Protein AF-W8ST70-F1 (afdb_monomer)

Organism: NCBI:txid1294273

Radius of gyration: 17.04 Å; Cα contacts (8 Å, |Δi|>4): 270; chains: 1; bounding box: 42×51×43 Å

Foldseek 3Di:
DFPVDDDDPVPDDQQTFFQFPVGTFGFHDKDWAFDDWPQKWKWAAQCNLNRDLNGIDIGHQQKWFKDQPVCCCVPPVDNIDTHGLVVVQPCPRIHIDPTDDRTDMATDRPAWTFGADSNTTIIGNDDHPDPPPPPPDDDDDD

Secondary structure (DSSP, 8-state):
-BTTB---GGG--TT-EEEETTEEEE--EEEEEEPPTT---EEE-TTTTTS--SS-EEE-TT-BB-B-SHHHHHHHSSS-B--BGGGG--SSSEEE-SS--SEEEEEE-SS--EEEETTEEEE-SSPPPP------------

Solvent-accessible surface area (backbone atoms only — not comparable to full-atom values): 8288 Å² total; per-residue (Å²): 60,37,88,92,39,88,61,62,76,90,76,66,52,62,65,42,45,33,40,31,83,89,42,77,41,52,30,64,40,70,46,79,42,76,48,59,88,80,48,77,26,31,29,35,35,50,37,60,70,79,73,20,26,81,47,69,47,78,41,57,51,75,43,29,39,59,38,60,55,70,63,17,38,75,74,67,74,27,75,54,42,64,50,38,49,63,81,61,54,73,72,77,39,25,28,77,40,96,63,52,63,70,53,48,79,38,47,27,54,91,49,67,45,41,32,42,52,62,78,37,42,29,52,40,63,31,74,72,77,79,75,75,77,76,76,75,77,89,77,86,81,135

pLDDT: mean 87.78, std 16.69, range [34.66, 98.38]

Sequence (142 aa):
MTADGLLPAAFLSAGDRIVTRRGLRPLRALIRRPLRPGTRCVQVARDAFGGKPDRDVVLMPDQRILIRDWRAQAMWQRKAAAPRITQVIDGQYVRWSDHTPEAVLQLFFGQPEILYADGLELASADALPAMAATKAAQAAPR

Mean predicted aligned error: 6.88 Å

Structure (mmCIF, N/CA/C/O backbone):
data_AF-W8ST70-F1
#
_entry.id   AF-W8ST70-F1
#
loop_
_atom_site.group_PDB
_atom_site.id
_atom_site.type_symbol
_atom_site.label_atom_id
_atom_site.label_alt_id
_atom_site.label_comp_id
_atom_site.label_asym_id
_atom_site.label_entity_id
_atom_site.label_seq_id
_atom_site.pdbx_PDB_ins_code
_atom_site.Cartn_x
_atom_site.Cartn_y
_atom_site.Cartn_z
_atom_site.occupancy
_atom_site.B_iso_or_equiv
_atom_site.auth_seq_id
_atom_site.auth_comp_id
_atom_site.auth_asym_id
_atom_site.auth_atom_id
_atom_site.pdbx_PDB_model_num
ATOM 1 N N . MET A 1 1 ? 1.784 -9.307 -4.795 1.00 59.53 1 MET A N 1
ATOM 2 C CA . MET A 1 1 ? 1.749 -10.584 -5.545 1.00 59.53 1 MET A CA 1
ATOM 3 C C . MET A 1 1 ? 2.687 -10.479 -6.738 1.00 59.53 1 MET A C 1
ATOM 5 O O . MET A 1 1 ? 2.659 -9.455 -7.418 1.00 59.53 1 MET A O 1
ATOM 9 N N . THR A 1 2 ? 3.532 -11.481 -6.961 1.00 68.25 2 THR A N 1
ATOM 10 C CA . THR A 1 2 ? 4.427 -11.588 -8.125 1.00 68.25 2 THR A CA 1
ATOM 11 C C . THR A 1 2 ? 3.914 -12.664 -9.082 1.00 68.25 2 THR A C 1
ATOM 13 O O . THR A 1 2 ? 2.911 -13.319 -8.794 1.00 68.25 2 THR A O 1
ATOM 16 N N . ALA A 1 3 ? 4.579 -12.836 -10.228 1.00 51.72 3 ALA A N 1
ATOM 17 C CA . ALA A 1 3 ? 4.279 -13.929 -11.157 1.00 51.72 3 ALA A CA 1
ATOM 18 C C . ALA A 1 3 ? 4.399 -15.326 -10.507 1.00 51.72 3 ALA A C 1
ATOM 20 O O . ALA A 1 3 ? 3.666 -16.230 -10.893 1.00 51.72 3 ALA A O 1
ATOM 21 N N . ASP A 1 4 ? 5.249 -15.462 -9.484 1.00 57.06 4 ASP A N 1
ATOM 22 C CA . ASP A 1 4 ? 5.538 -16.725 -8.788 1.00 57.06 4 ASP A CA 1
ATOM 23 C C . ASP A 1 4 ? 4.733 -16.901 -7.482 1.00 57.06 4 ASP A C 1
ATOM 25 O O . ASP A 1 4 ? 4.963 -17.840 -6.722 1.00 57.06 4 ASP A O 1
ATOM 29 N N . GLY A 1 5 ? 3.780 -16.001 -7.199 1.00 59.09 5 GLY A N 1
ATOM 30 C CA . GLY A 1 5 ? 2.876 -16.087 -6.048 1.00 59.09 5 GLY A CA 1
ATOM 31 C C . GLY A 1 5 ? 3.030 -14.966 -5.013 1.00 59.09 5 GLY A C 1
ATOM 32 O O . GLY A 1 5 ? 3.315 -13.804 -5.327 1.00 59.09 5 GLY A O 1
ATOM 33 N N . LEU A 1 6 ? 2.737 -15.275 -3.746 1.00 65.31 6 LEU A N 1
ATOM 34 C CA . LEU A 1 6 ? 2.827 -14.316 -2.642 1.00 65.31 6 LEU A CA 1
ATOM 35 C C . LEU A 1 6 ? 4.274 -14.205 -2.146 1.00 65.31 6 LEU A C 1
ATOM 37 O O . LEU A 1 6 ? 4.690 -14.934 -1.253 1.00 65.31 6 LEU A O 1
ATOM 41 N N . LEU A 1 7 ? 5.027 -13.255 -2.699 1.00 70.38 7 LEU A N 1
ATOM 42 C CA . LEU A 1 7 ? 6.340 -12.876 -2.177 1.00 70.38 7 LEU A CA 1
ATOM 43 C C . LEU A 1 7 ? 6.192 -11.715 -1.173 1.00 70.38 7 LEU A C 1
ATOM 45 O O . LEU A 1 7 ? 5.565 -10.703 -1.521 1.00 70.38 7 LEU A O 1
ATOM 49 N N . PRO A 1 8 ? 6.735 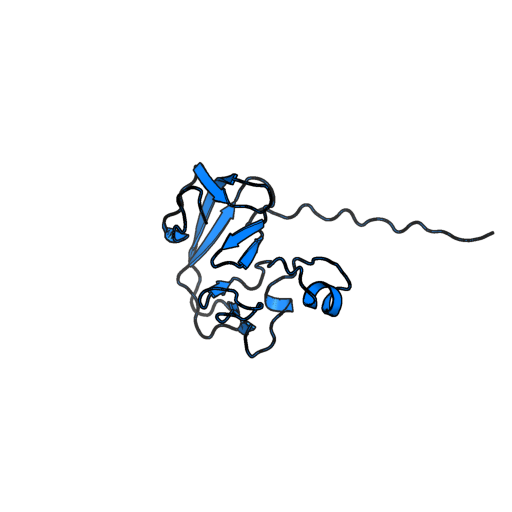-11.812 0.059 1.00 75.88 8 PRO A N 1
ATOM 50 C CA . PRO A 1 8 ? 6.747 -10.678 0.973 1.00 75.88 8 PRO A CA 1
ATOM 51 C C . PRO A 1 8 ? 7.512 -9.511 0.353 1.00 75.88 8 PRO A C 1
ATOM 53 O O . PRO A 1 8 ? 8.578 -9.696 -0.231 1.00 75.88 8 PRO A O 1
ATOM 56 N N . ALA A 1 9 ? 6.992 -8.294 0.520 1.00 71.19 9 ALA A N 1
ATOM 57 C CA . ALA A 1 9 ? 7.551 -7.110 -0.132 1.00 71.19 9 ALA A CA 1
ATOM 58 C C . ALA A 1 9 ? 9.036 -6.864 0.208 1.00 71.19 9 ALA A C 1
ATOM 60 O O . ALA A 1 9 ? 9.758 -6.287 -0.597 1.00 71.19 9 ALA A O 1
ATOM 61 N N . ALA A 1 10 ? 9.501 -7.339 1.368 1.00 73.62 10 ALA A N 1
ATOM 62 C CA . ALA A 1 10 ? 10.894 -7.235 1.802 1.00 73.62 10 ALA A CA 1
ATOM 63 C C . ALA A 1 10 ? 11.890 -8.052 0.954 1.00 73.62 10 ALA A C 1
ATOM 65 O O . ALA A 1 10 ? 13.083 -7.775 1.024 1.00 73.62 10 ALA A O 1
ATOM 66 N N . PHE A 1 11 ? 11.420 -9.024 0.167 1.00 81.50 11 PHE A N 1
ATOM 67 C CA . PHE A 1 11 ? 12.256 -9.840 -0.723 1.00 81.50 11 PHE A CA 1
ATOM 68 C C . PHE A 1 11 ? 12.202 -9.389 -2.187 1.00 81.50 11 PHE A C 1
ATOM 70 O O . PHE A 1 11 ? 12.814 -10.024 -3.040 1.00 81.50 11 PHE A O 1
ATOM 77 N N . LEU A 1 12 ? 11.470 -8.313 -2.488 1.00 85.62 12 LEU A N 1
ATOM 78 C CA . LEU A 1 12 ? 11.377 -7.791 -3.846 1.00 85.62 12 LEU A CA 1
ATOM 79 C C . LEU A 1 12 ? 12.668 -7.088 -4.263 1.00 85.62 12 LEU A C 1
ATOM 81 O O . LEU A 1 12 ? 13.267 -6.337 -3.493 1.00 85.62 12 LEU A O 1
ATOM 85 N N . SER A 1 13 ? 13.038 -7.282 -5.521 1.00 86.94 13 SER A N 1
ATOM 86 C CA . SER A 1 13 ? 14.176 -6.651 -6.179 1.00 86.94 13 SER A CA 1
ATOM 87 C C . SER A 1 13 ? 13.744 -5.916 -7.448 1.00 86.94 13 SER A C 1
ATOM 89 O O . SER A 1 13 ? 12.719 -6.210 -8.066 1.00 86.94 13 SER A O 1
ATOM 91 N N . ALA A 1 14 ? 14.536 -4.923 -7.858 1.00 90.31 14 ALA A N 1
ATOM 92 C CA . ALA A 1 14 ? 14.344 -4.297 -9.162 1.00 90.31 14 ALA A CA 1
ATOM 93 C C . ALA A 1 14 ? 14.478 -5.360 -10.268 1.00 90.31 14 ALA A C 1
ATOM 95 O O . ALA A 1 14 ? 15.385 -6.186 -10.238 1.00 90.31 14 ALA A O 1
ATOM 96 N N . GLY A 1 15 ? 13.567 -5.330 -11.238 1.00 90.06 15 GLY A N 1
ATOM 97 C CA . GLY A 1 15 ? 13.427 -6.348 -12.279 1.00 90.06 15 GLY A CA 1
ATOM 98 C C . GLY A 1 15 ? 12.286 -7.337 -12.028 1.00 90.06 15 GLY A C 1
ATOM 99 O O . GLY A 1 15 ? 11.734 -7.857 -13.003 1.00 90.06 15 GLY A O 1
ATOM 100 N N . ASP A 1 16 ? 11.862 -7.525 -10.773 1.00 91.81 16 ASP A N 1
ATOM 101 C CA . ASP A 1 16 ? 10.766 -8.435 -10.437 1.00 91.81 16 ASP A CA 1
ATOM 102 C C . ASP A 1 16 ? 9.466 -8.026 -11.126 1.00 91.81 16 ASP A C 1
ATOM 104 O O . ASP A 1 16 ? 9.123 -6.844 -11.236 1.00 91.81 16 ASP A O 1
ATOM 108 N N . ARG A 1 17 ? 8.702 -9.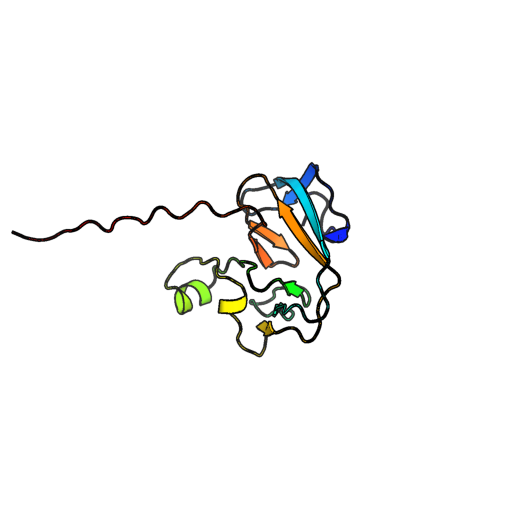019 -11.582 1.00 92.44 17 ARG A N 1
ATOM 109 C CA . ARG A 1 17 ? 7.400 -8.787 -12.210 1.00 92.44 17 ARG A CA 1
ATOM 110 C C . ARG A 1 17 ? 6.300 -8.824 -11.160 1.00 92.44 17 ARG A C 1
ATOM 112 O O . ARG A 1 17 ? 5.949 -9.883 -10.640 1.00 92.44 17 ARG A O 1
ATOM 119 N N . ILE A 1 18 ? 5.730 -7.657 -10.890 1.00 92.88 18 ILE A N 1
ATOM 120 C CA . ILE A 1 18 ? 4.645 -7.484 -9.924 1.00 92.88 18 ILE A CA 1
ATOM 121 C C . ILE A 1 18 ? 3.316 -7.506 -10.664 1.00 92.88 18 ILE A C 1
ATOM 123 O O . ILE A 1 18 ? 3.176 -6.911 -11.735 1.00 92.88 18 ILE A O 1
ATOM 127 N N . VAL A 1 19 ? 2.325 -8.175 -10.081 1.00 93.00 19 VAL A N 1
ATOM 128 C CA . VAL A 1 19 ? 0.956 -8.127 -10.590 1.00 93.00 19 VAL A CA 1
ATOM 129 C C . VAL A 1 19 ? 0.369 -6.752 -10.279 1.00 93.00 19 VAL A C 1
ATOM 131 O O . VAL A 1 19 ? 0.201 -6.382 -9.113 1.00 93.00 19 VAL A O 1
ATOM 134 N N . THR A 1 20 ? 0.038 -6.007 -11.332 1.00 95.31 20 THR A N 1
ATOM 135 C CA . THR A 1 20 ? -0.714 -4.753 -11.259 1.00 95.31 20 THR A CA 1
ATOM 136 C C . THR A 1 20 ? -2.052 -4.909 -11.970 1.00 95.31 20 THR A C 1
ATOM 138 O O . THR A 1 20 ? -2.294 -5.862 -12.717 1.00 95.31 20 THR A O 1
ATOM 141 N N . ARG A 1 21 ? -2.943 -3.938 -11.782 1.00 94.50 21 ARG A N 1
ATOM 142 C CA . ARG A 1 21 ? -4.234 -3.870 -12.475 1.00 94.50 21 ARG A CA 1
ATOM 143 C C . ARG A 1 21 ? -4.095 -3.818 -14.004 1.00 94.50 21 ARG A C 1
ATOM 145 O O . ARG A 1 21 ? -5.042 -4.133 -14.717 1.00 94.50 21 ARG A O 1
ATOM 152 N N . ARG A 1 22 ? -2.926 -3.421 -14.520 1.00 94.19 22 ARG A N 1
ATOM 153 C CA . ARG A 1 22 ? -2.605 -3.365 -15.957 1.00 94.19 22 ARG A CA 1
ATOM 154 C C . ARG A 1 22 ? -1.770 -4.566 -16.421 1.00 94.19 22 ARG A C 1
ATOM 156 O O . ARG A 1 22 ? -1.117 -4.464 -17.464 1.00 94.19 22 ARG A O 1
ATOM 163 N N . GLY A 1 23 ? -1.766 -5.659 -15.657 1.00 94.19 23 GLY A N 1
ATOM 164 C CA . GLY A 1 23 ? -0.991 -6.873 -15.919 1.00 94.19 23 GLY A CA 1
ATOM 165 C C . GLY A 1 23 ? 0.340 -6.913 -15.163 1.00 94.19 23 GLY A C 1
ATOM 166 O O . GLY A 1 23 ? 0.573 -6.145 -14.234 1.00 94.19 23 GLY A O 1
ATOM 167 N N . LEU A 1 24 ? 1.229 -7.828 -15.556 1.00 94.88 24 LEU A N 1
ATOM 168 C CA . LEU A 1 24 ? 2.568 -7.924 -14.968 1.00 94.88 24 LEU A CA 1
ATOM 169 C C . LEU A 1 24 ? 3.424 -6.723 -15.385 1.00 94.88 24 LEU A C 1
ATOM 171 O O . LEU A 1 24 ? 3.625 -6.479 -16.578 1.00 94.88 24 LEU A O 1
ATOM 175 N N . ARG A 1 25 ? 3.957 -5.989 -14.405 1.00 95.94 25 ARG A N 1
ATOM 176 C CA . ARG A 1 25 ? 4.841 -4.839 -14.635 1.00 95.94 25 ARG A CA 1
ATOM 177 C C . ARG A 1 25 ? 6.195 -5.056 -13.962 1.00 95.94 25 ARG A C 1
ATOM 179 O O . ARG A 1 25 ? 6.224 -5.525 -12.824 1.00 95.94 25 ARG A O 1
ATOM 186 N N . PRO A 1 26 ? 7.311 -4.729 -14.640 1.00 95.25 26 PRO A N 1
ATOM 187 C CA . PRO A 1 26 ? 8.628 -4.807 -14.027 1.00 95.25 26 PRO A CA 1
ATOM 188 C C . PRO A 1 26 ? 8.771 -3.707 -12.974 1.00 95.25 26 PRO A C 1
ATOM 190 O O . PRO A 1 26 ? 8.560 -2.528 -13.271 1.00 95.25 26 PRO A O 1
ATOM 193 N N . LEU A 1 27 ? 9.159 -4.090 -11.764 1.00 95.38 27 LEU A N 1
ATOM 194 C CA . LEU A 1 27 ? 9.547 -3.162 -10.715 1.00 95.38 27 LEU A CA 1
ATOM 195 C C . LEU A 1 27 ? 10.839 -2.463 -11.144 1.00 95.38 27 LEU A C 1
ATOM 197 O O . LEU A 1 27 ? 11.864 -3.107 -11.348 1.00 95.38 27 LEU A O 1
ATOM 201 N N . ARG A 1 28 ? 10.795 -1.146 -11.334 1.00 96.31 28 ARG A N 1
ATOM 202 C CA . ARG A 1 28 ? 11.953 -0.367 -11.797 1.00 96.31 28 ARG A CA 1
ATOM 203 C C . ARG A 1 28 ? 12.871 0.017 -10.655 1.00 96.31 28 ARG A C 1
ATOM 205 O O . ARG A 1 28 ? 14.084 -0.014 -10.823 1.00 96.31 28 ARG A O 1
ATOM 212 N N . ALA A 1 29 ? 12.292 0.351 -9.510 1.00 95.12 29 ALA A N 1
ATOM 213 C CA . ALA A 1 29 ? 13.040 0.613 -8.296 1.00 95.12 29 ALA A CA 1
ATOM 214 C C . ALA A 1 29 ? 12.219 0.227 -7.066 1.00 95.12 29 ALA A C 1
ATOM 216 O O . ALA A 1 29 ? 10.995 0.373 -7.042 1.00 95.12 29 ALA A O 1
ATOM 217 N N . LEU A 1 30 ? 12.927 -0.218 -6.03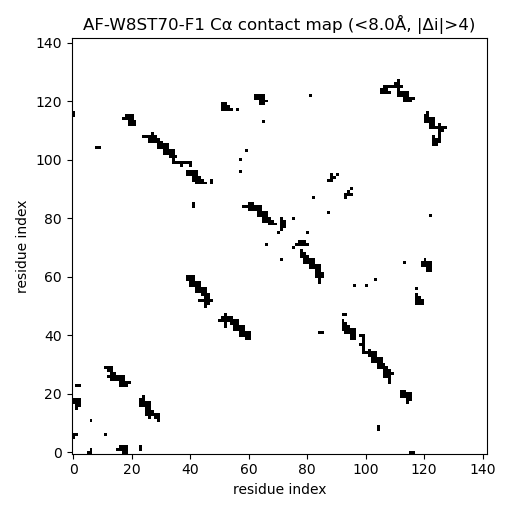4 1.00 94.06 30 LEU A N 1
ATOM 218 C CA . LEU A 1 30 ? 12.405 -0.401 -4.692 1.00 94.06 30 LEU A CA 1
ATOM 219 C C . LEU A 1 30 ? 13.268 0.423 -3.747 1.00 94.06 30 LEU A C 1
ATOM 221 O O . LEU A 1 30 ? 14.475 0.214 -3.661 1.00 94.06 30 LEU A O 1
ATOM 225 N N . ILE A 1 31 ? 12.648 1.369 -3.050 1.00 94.44 31 ILE A N 1
ATOM 226 C CA . ILE A 1 31 ? 13.327 2.197 -2.057 1.00 94.44 31 ILE A CA 1
ATOM 227 C C . ILE A 1 31 ? 12.801 1.801 -0.684 1.00 94.44 31 ILE A C 1
ATOM 229 O O . ILE A 1 31 ? 11.622 1.996 -0.384 1.00 94.44 31 ILE A O 1
ATOM 233 N N . ARG A 1 32 ? 13.682 1.265 0.164 1.00 94.31 32 ARG A N 1
ATOM 234 C CA . ARG A 1 32 ? 13.409 1.082 1.592 1.00 94.31 32 ARG A CA 1
ATOM 235 C C . ARG A 1 32 ? 13.811 2.355 2.325 1.00 94.31 32 ARG A C 1
ATOM 237 O O . ARG A 1 32 ? 14.993 2.675 2.408 1.00 94.31 32 ARG A O 1
ATOM 244 N N . ARG A 1 33 ? 12.832 3.086 2.853 1.00 94.81 33 ARG A N 1
ATOM 245 C CA . ARG A 1 33 ? 13.058 4.309 3.628 1.00 94.81 33 ARG A CA 1
ATOM 246 C C . ARG A 1 33 ? 12.834 4.019 5.116 1.00 94.81 33 ARG A C 1
ATOM 248 O O . ARG A 1 33 ? 11.696 3.723 5.481 1.00 94.81 33 ARG A O 1
ATOM 255 N N . PRO A 1 34 ? 13.864 4.138 5.973 1.00 96.38 34 PRO A N 1
ATOM 256 C CA . PRO A 1 34 ? 13.694 4.043 7.420 1.00 96.38 34 PRO A CA 1
ATOM 257 C C . PRO A 1 34 ? 12.705 5.090 7.934 1.00 96.38 34 PRO A C 1
ATOM 259 O O . PRO A 1 34 ? 12.728 6.244 7.492 1.00 96.38 34 PRO A O 1
ATOM 262 N N . LEU A 1 35 ? 11.846 4.697 8.869 1.00 96.25 35 LEU A N 1
ATOM 263 C CA . LEU A 1 35 ? 10.923 5.605 9.541 1.00 96.25 35 LEU A CA 1
ATOM 264 C C . LEU A 1 35 ? 11.469 5.968 10.921 1.00 96.25 35 LEU A C 1
ATOM 266 O O . LEU A 1 35 ? 12.051 5.147 11.625 1.00 96.25 35 LEU A O 1
ATOM 270 N N . ARG A 1 36 ? 11.278 7.227 11.320 1.00 96.31 36 ARG A N 1
ATOM 271 C CA . ARG A 1 36 ? 11.640 7.678 12.669 1.00 96.31 36 ARG A CA 1
ATOM 272 C C . ARG A 1 36 ? 10.587 7.183 13.666 1.00 96.31 36 ARG A C 1
ATOM 274 O O . ARG A 1 36 ? 9.402 7.254 13.322 1.00 96.31 36 ARG A O 1
ATOM 281 N N . PRO A 1 37 ? 10.962 6.770 14.890 1.00 94.69 37 PRO A N 1
ATOM 282 C CA . PRO A 1 37 ? 9.991 6.479 15.943 1.00 94.69 37 PRO A CA 1
ATOM 283 C C . PRO A 1 37 ? 8.976 7.619 16.108 1.00 94.69 37 PRO A C 1
ATOM 285 O O . PRO A 1 37 ? 9.348 8.792 16.073 1.00 94.69 37 PRO A O 1
ATOM 288 N N . GLY A 1 38 ? 7.691 7.277 16.233 1.00 94.25 38 GLY A N 1
ATOM 289 C CA . GLY A 1 38 ? 6.596 8.250 16.322 1.00 94.25 38 GLY A CA 1
ATOM 290 C C . GLY A 1 38 ? 6.081 8.772 14.976 1.00 94.25 38 GLY A C 1
ATOM 291 O O . GLY A 1 38 ? 5.132 9.558 14.954 1.00 94.25 38 GLY A O 1
ATOM 292 N N . THR A 1 39 ? 6.643 8.334 13.840 1.00 97.00 39 THR A N 1
ATOM 293 C CA . THR A 1 39 ? 6.052 8.629 12.524 1.00 97.00 39 THR A CA 1
ATOM 294 C C . THR A 1 39 ? 4.643 8.040 12.466 1.00 97.00 39 THR A C 1
ATOM 296 O O . THR A 1 39 ? 4.463 6.822 12.567 1.00 97.00 39 THR A O 1
ATOM 299 N N . ARG A 1 40 ? 3.633 8.906 12.299 1.00 96.75 40 ARG A N 1
ATOM 300 C CA . ARG A 1 40 ? 2.231 8.475 12.251 1.00 96.75 40 ARG A CA 1
ATOM 301 C C . ARG A 1 40 ? 1.984 7.624 11.011 1.00 96.75 40 ARG A C 1
ATOM 303 O O . ARG A 1 40 ? 2.232 8.069 9.894 1.00 96.75 40 ARG A O 1
ATOM 310 N N . CYS A 1 41 ? 1.442 6.434 11.231 1.00 98.00 41 CYS A N 1
ATOM 311 C CA . CYS A 1 41 ? 1.025 5.496 10.194 1.00 98.00 41 CYS A CA 1
ATOM 312 C C . CYS A 1 41 ? -0.445 5.119 10.405 1.00 98.00 41 CYS A C 1
ATOM 314 O O . CYS A 1 41 ? -1.017 5.396 11.461 1.00 98.00 41 CYS A O 1
ATOM 316 N N . VAL A 1 42 ? -1.065 4.492 9.411 1.00 98.38 42 VAL A N 1
ATOM 317 C CA . VAL A 1 42 ? -2.458 4.037 9.484 1.00 98.38 42 VAL A CA 1
ATOM 318 C C . VAL A 1 42 ? -2.478 2.516 9.506 1.00 98.38 42 VAL A C 1
ATOM 320 O O . VAL A 1 42 ? -1.932 1.886 8.604 1.00 98.38 42 VAL A O 1
ATOM 323 N N . GLN A 1 43 ? -3.095 1.939 10.535 1.00 98.00 43 GLN A N 1
ATOM 324 C CA . GLN A 1 43 ? 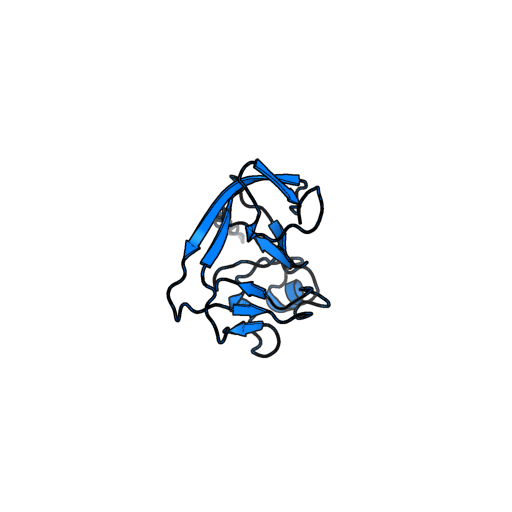-3.391 0.515 10.610 1.00 98.00 43 GLN A CA 1
ATOM 325 C C . GLN A 1 43 ? -4.723 0.250 9.910 1.00 98.00 43 GLN A C 1
ATOM 327 O O . GLN A 1 43 ? -5.733 0.904 10.183 1.00 98.00 43 GLN A O 1
ATOM 332 N N . VAL A 1 44 ? -4.708 -0.732 9.021 1.00 97.94 44 VAL A N 1
ATOM 333 C CA . VAL A 1 44 ? -5.886 -1.313 8.388 1.00 97.94 44 VAL A CA 1
ATOM 334 C C . VAL A 1 44 ? -6.004 -2.730 8.924 1.00 97.94 44 VAL A C 1
ATOM 336 O O . VAL A 1 44 ? -5.133 -3.560 8.664 1.00 97.94 44 VAL A O 1
ATOM 339 N N . ALA A 1 45 ? -7.053 -2.988 9.696 1.00 97.12 45 ALA A N 1
ATOM 340 C CA . ALA A 1 45 ? -7.338 -4.307 10.238 1.00 97.12 45 ALA A CA 1
ATOM 341 C C . ALA A 1 45 ? -7.669 -5.297 9.115 1.00 97.12 45 ALA A C 1
ATOM 343 O O . ALA A 1 45 ? -8.186 -4.904 8.065 1.00 97.12 45 ALA A O 1
ATOM 344 N N . ARG A 1 46 ? -7.422 -6.587 9.352 1.00 96.38 46 ARG A N 1
ATOM 345 C CA . ARG A 1 46 ? -7.970 -7.672 8.530 1.00 96.38 46 ARG A CA 1
ATOM 346 C C . ARG A 1 46 ? -9.463 -7.437 8.253 1.00 96.38 46 ARG A C 1
ATOM 348 O O . ARG A 1 46 ? -10.201 -6.974 9.118 1.00 96.38 46 ARG A O 1
ATOM 355 N N . ASP A 1 47 ? -9.892 -7.764 7.037 1.00 95.12 47 ASP A N 1
ATOM 356 C CA . ASP A 1 47 ? -11.289 -7.693 6.576 1.00 95.12 47 ASP A CA 1
ATOM 357 C C . ASP A 1 47 ? -11.944 -6.296 6.519 1.00 95.12 47 ASP A C 1
ATOM 359 O O . ASP A 1 47 ? -13.101 -6.190 6.098 1.00 95.12 47 ASP A O 1
ATOM 363 N N . ALA A 1 48 ? -11.209 -5.215 6.819 1.00 95.25 48 ALA A N 1
ATOM 364 C CA . ALA A 1 48 ? -11.698 -3.827 6.808 1.00 95.25 48 ALA A CA 1
ATOM 365 C C . ALA A 1 48 ? -12.420 -3.397 5.510 1.00 95.25 48 ALA A C 1
ATOM 367 O O . ALA A 1 48 ? -13.340 -2.577 5.527 1.00 95.25 48 ALA A O 1
ATOM 368 N N . PHE A 1 49 ? -12.029 -3.965 4.373 1.00 93.56 49 PHE A N 1
ATOM 369 C CA . PHE A 1 49 ? -12.543 -3.675 3.035 1.00 93.56 49 PHE A CA 1
ATOM 370 C C . PHE A 1 49 ? -13.357 -4.838 2.447 1.00 93.56 49 PHE A C 1
ATOM 372 O O . PHE A 1 49 ? -13.324 -5.075 1.243 1.00 93.56 49 PHE A O 1
ATOM 379 N N . GLY A 1 50 ? -14.118 -5.550 3.287 1.00 89.44 50 GLY A N 1
ATOM 380 C CA . GLY A 1 50 ? -15.038 -6.602 2.841 1.00 89.44 50 GLY A CA 1
ATOM 381 C C . GLY A 1 50 ? -14.317 -7.907 2.510 1.00 89.44 50 GLY A C 1
ATOM 382 O O . GLY A 1 50 ? -14.371 -8.377 1.377 1.00 89.44 50 GLY A O 1
ATOM 383 N N . GLY A 1 51 ? -13.625 -8.468 3.505 1.00 91.19 51 GLY A N 1
ATOM 384 C CA . GLY A 1 51 ? -12.826 -9.691 3.352 1.00 91.19 51 GLY A CA 1
ATOM 385 C C . GLY A 1 51 ? -11.370 -9.442 2.947 1.00 91.19 51 GLY A C 1
ATOM 386 O O . GLY A 1 51 ? -10.684 -10.374 2.539 1.00 91.19 51 GLY A O 1
ATOM 387 N N . LYS A 1 52 ? -10.924 -8.177 2.981 1.00 93.31 52 LYS A N 1
ATOM 388 C CA . LYS A 1 52 ? -9.548 -7.721 2.730 1.00 93.31 52 LYS A CA 1
ATOM 389 C C . LYS A 1 52 ? -9.167 -6.608 3.707 1.00 93.31 52 LYS A C 1
ATOM 391 O O . LYS A 1 52 ? -10.050 -5.844 4.079 1.00 93.31 52 LYS A O 1
ATOM 396 N N . PRO A 1 53 ? -7.886 -6.423 4.058 1.00 95.00 53 PRO A N 1
ATOM 397 C CA . PRO A 1 53 ? -6.744 -7.277 3.730 1.00 95.00 53 PRO A CA 1
ATOM 398 C C . PRO A 1 53 ? -6.798 -8.650 4.418 1.00 95.00 53 PRO A C 1
ATOM 400 O O . PRO A 1 53 ? -7.529 -8.830 5.388 1.00 95.00 53 PRO A O 1
ATOM 403 N N . ASP A 1 54 ? -5.989 -9.603 3.941 1.00 91.50 54 ASP A N 1
ATOM 404 C CA . ASP A 1 54 ? -5.903 -10.972 4.501 1.00 91.50 54 ASP A CA 1
ATOM 405 C C . ASP A 1 54 ? -5.263 -11.012 5.915 1.00 91.50 54 ASP A C 1
ATOM 407 O O . ASP A 1 54 ? -5.338 -12.001 6.654 1.00 91.50 54 ASP A O 1
ATOM 411 N N . ARG A 1 55 ? -4.620 -9.917 6.323 1.00 92.38 55 ARG A N 1
ATOM 412 C CA . ARG A 1 55 ? -4.040 -9.663 7.649 1.00 92.38 55 ARG A CA 1
ATOM 413 C C . ARG A 1 55 ? -3.984 -8.161 7.889 1.00 92.38 55 ARG A C 1
ATOM 415 O O . ARG A 1 55 ? -4.064 -7.396 6.935 1.00 92.38 55 ARG A O 1
ATOM 422 N N . ASP A 1 56 ? -3.765 -7.759 9.130 1.00 94.31 56 ASP A N 1
ATOM 423 C CA . ASP A 1 56 ? -3.503 -6.361 9.454 1.00 94.31 56 ASP A CA 1
ATOM 424 C C . ASP A 1 56 ? -2.308 -5.822 8.658 1.00 94.31 56 ASP A C 1
ATOM 426 O O . ASP A 1 56 ? -1.259 -6.468 8.565 1.00 94.31 56 ASP A O 1
ATOM 430 N N . VAL A 1 57 ? -2.462 -4.623 8.097 1.00 95.19 57 VAL A N 1
ATOM 431 C CA . VAL A 1 57 ? -1.393 -3.917 7.383 1.00 95.19 57 VAL A CA 1
ATOM 432 C C . VAL A 1 57 ? -1.235 -2.503 7.916 1.00 95.19 57 VAL A C 1
ATOM 434 O O . VAL A 1 57 ? -2.204 -1.851 8.305 1.00 95.19 57 VAL A O 1
ATOM 437 N N . VAL A 1 58 ? -0.000 -2.007 7.895 1.00 96.50 58 VAL A N 1
ATOM 438 C CA . VAL A 1 58 ? 0.320 -0.625 8.254 1.00 96.50 58 VAL A CA 1
ATOM 439 C C . VAL A 1 58 ? 0.775 0.116 7.008 1.00 96.50 58 VAL A C 1
ATOM 441 O O . VAL A 1 58 ? 1.687 -0.319 6.309 1.00 96.50 58 VAL A O 1
ATOM 444 N N . LEU A 1 59 ? 0.122 1.239 6.725 1.00 97.06 59 LEU A N 1
ATOM 445 C CA . LEU A 1 59 ? 0.344 2.049 5.534 1.00 97.06 59 LEU A CA 1
ATOM 446 C C . LEU A 1 59 ? 0.763 3.469 5.918 1.00 97.06 59 LEU A C 1
ATOM 448 O O . LEU A 1 59 ? 0.373 3.998 6.965 1.00 97.06 59 LEU A O 1
ATOM 452 N N . MET A 1 60 ? 1.525 4.117 5.035 1.00 97.56 60 MET A N 1
ATOM 453 C CA . MET A 1 60 ? 1.811 5.543 5.177 1.00 97.56 60 MET A CA 1
ATOM 454 C C . MET A 1 60 ? 0.527 6.375 5.009 1.00 97.56 60 MET A C 1
ATOM 456 O O . MET A 1 60 ? -0.340 5.993 4.221 1.00 97.56 60 MET A O 1
ATOM 460 N N . PRO A 1 61 ? 0.380 7.527 5.692 1.00 97.25 61 PRO A N 1
ATOM 461 C CA . PRO A 1 61 ? -0.865 8.310 5.683 1.00 97.25 61 PRO A CA 1
ATOM 462 C C . PRO A 1 61 ? -1.300 8.822 4.301 1.00 97.25 61 PRO A C 1
ATOM 464 O O . PRO A 1 61 ? -2.478 9.111 4.067 1.00 97.25 61 PRO A O 1
ATOM 467 N N . ASP A 1 62 ? -0.343 8.973 3.391 1.00 96.31 62 ASP A N 1
ATOM 468 C CA . ASP A 1 62 ? -0.539 9.422 2.022 1.00 96.31 62 ASP A CA 1
ATOM 469 C C . ASP A 1 62 ? -0.744 8.279 1.021 1.00 96.31 62 ASP A C 1
ATOM 471 O O . ASP A 1 62 ? -1.140 8.568 -0.115 1.00 96.31 62 ASP A O 1
ATOM 475 N N . GLN A 1 63 ? -0.553 7.019 1.442 1.00 97.44 63 GLN A N 1
ATOM 476 C CA . GLN A 1 63 ? -0.807 5.831 0.631 1.00 97.44 63 GLN A CA 1
ATOM 477 C C . GLN A 1 63 ? -2.223 5.890 0.074 1.00 97.44 63 GLN A C 1
ATOM 479 O O . GLN A 1 63 ? -3.192 6.072 0.815 1.00 97.44 63 GLN A O 1
ATOM 484 N N . ARG A 1 64 ? -2.349 5.717 -1.241 1.00 97.75 64 ARG A N 1
ATOM 485 C CA . ARG A 1 64 ? -3.653 5.681 -1.898 1.00 97.75 64 ARG A CA 1
ATOM 486 C C . ARG A 1 64 ? -4.113 4.245 -2.076 1.00 97.75 64 ARG A C 1
ATOM 488 O O . ARG A 1 64 ? -3.325 3.396 -2.498 1.00 97.75 64 ARG A O 1
ATOM 495 N N . ILE A 1 65 ? -5.381 4.004 -1.772 1.00 97.12 65 ILE A N 1
ATOM 496 C CA . ILE A 1 65 ? -6.047 2.708 -1.907 1.00 97.12 65 ILE A CA 1
ATOM 497 C C . ILE A 1 65 ? -7.182 2.843 -2.913 1.00 97.12 65 ILE A C 1
ATOM 499 O O . ILE A 1 65 ? -7.958 3.789 -2.835 1.00 97.12 65 ILE A O 1
ATOM 503 N N . LEU A 1 66 ? -7.276 1.929 -3.873 1.00 97.00 66 LEU A N 1
ATOM 504 C CA . LEU A 1 66 ? -8.354 1.917 -4.850 1.00 97.00 66 LEU A CA 1
ATOM 505 C C . LEU A 1 66 ? -9.591 1.230 -4.259 1.00 97.00 66 LEU A C 1
ATOM 507 O O . LEU A 1 66 ? -9.594 0.030 -4.006 1.00 97.00 66 LEU A O 1
ATOM 511 N N . ILE A 1 67 ? -10.659 2.003 -4.096 1.00 95.69 67 ILE A N 1
ATOM 512 C CA . ILE A 1 67 ? -11.976 1.574 -3.626 1.00 95.69 67 ILE A CA 1
ATOM 513 C C . ILE A 1 67 ? -12.932 1.607 -4.814 1.00 95.69 67 ILE A C 1
ATOM 515 O O . ILE A 1 67 ? -13.001 2.600 -5.542 1.00 95.69 67 ILE A O 1
ATOM 519 N N . ARG A 1 68 ? -13.645 0.504 -5.048 1.00 94.19 68 ARG A N 1
ATOM 520 C CA . ARG A 1 68 ? -14.512 0.316 -6.231 1.00 94.19 68 ARG A CA 1
ATOM 521 C C . ARG A 1 68 ? -15.828 -0.388 -5.918 1.00 94.19 68 ARG A C 1
ATOM 523 O O . ARG A 1 68 ? -16.516 -0.835 -6.831 1.00 94.19 68 ARG A O 1
ATOM 530 N N . ASP A 1 69 ? -16.123 -0.553 -4.637 1.00 91.75 69 ASP A N 1
ATOM 531 C CA . ASP A 1 69 ? -17.388 -1.086 -4.157 1.00 91.75 69 ASP A CA 1
ATOM 532 C C . ASP A 1 69 ? -18.380 0.065 -3.916 1.00 91.75 69 ASP A C 1
ATOM 534 O O . ASP A 1 69 ? -18.170 1.211 -4.331 1.00 91.75 69 ASP A O 1
ATOM 538 N N . TRP A 1 70 ? -19.475 -0.235 -3.221 1.00 93.50 70 TRP A N 1
ATOM 539 C CA . TRP A 1 70 ? -20.501 0.74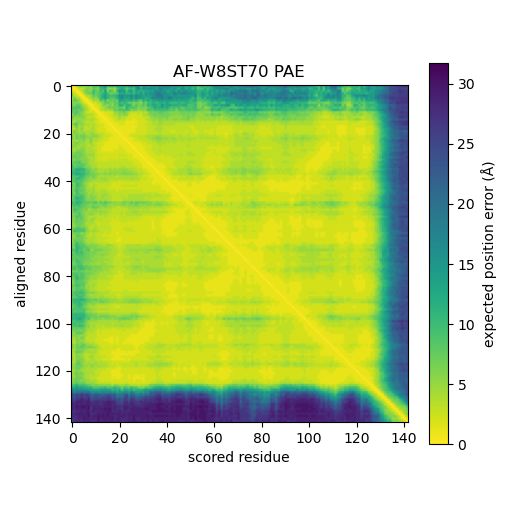2 -2.874 1.00 93.50 70 TRP A CA 1
ATOM 540 C C . TRP A 1 70 ? -19.953 1.955 -2.100 1.00 93.50 70 TRP A C 1
ATOM 542 O O . TRP A 1 70 ? -20.518 3.044 -2.222 1.00 93.50 70 TRP A O 1
ATOM 552 N N . ARG A 1 71 ? -18.835 1.823 -1.364 1.00 93.38 71 ARG A N 1
ATOM 553 C CA . ARG A 1 71 ? -18.228 2.942 -0.626 1.00 93.38 71 ARG A CA 1
ATOM 554 C C . ARG A 1 71 ? -17.718 4.014 -1.578 1.00 93.38 71 ARG A C 1
ATOM 556 O O . ARG A 1 71 ? -17.830 5.196 -1.270 1.00 93.38 71 ARG A O 1
ATOM 563 N N . ALA A 1 72 ? -17.220 3.629 -2.757 1.00 95.62 72 ALA A N 1
ATOM 564 C CA . ALA A 1 72 ? -16.765 4.591 -3.759 1.00 95.62 72 ALA A CA 1
ATOM 565 C C . ALA A 1 72 ? -17.898 5.541 -4.185 1.00 95.62 72 ALA A C 1
ATOM 567 O O . ALA A 1 72 ? -17.718 6.762 -4.265 1.00 95.62 72 ALA A O 1
ATOM 568 N N . GLN A 1 73 ? -19.083 4.966 -4.400 1.00 95.69 73 GLN A N 1
ATOM 569 C CA . GLN A 1 73 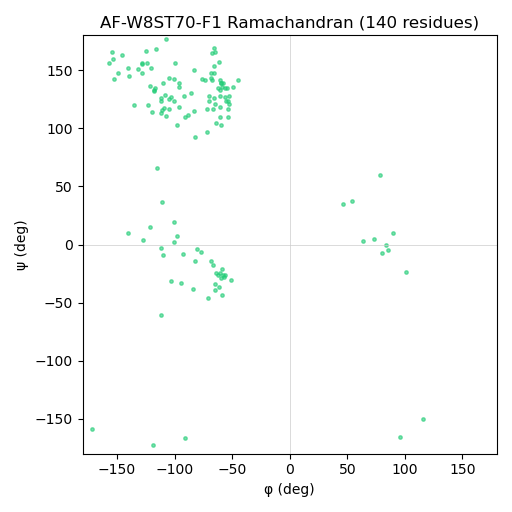? -20.280 5.708 -4.765 1.00 95.69 73 GLN A CA 1
ATOM 570 C C . GLN A 1 73 ? -20.799 6.535 -3.586 1.00 95.69 73 GLN A C 1
ATOM 572 O O . GLN A 1 73 ? -21.096 7.714 -3.764 1.00 95.69 73 GLN A O 1
ATOM 577 N N . ALA A 1 74 ? -20.870 5.946 -2.391 1.00 95.19 74 ALA A N 1
ATOM 578 C CA . ALA A 1 74 ? -21.384 6.615 -1.200 1.00 95.19 74 ALA A CA 1
ATOM 579 C C . ALA A 1 74 ? -20.515 7.808 -0.761 1.00 95.19 74 ALA A C 1
ATOM 581 O O . ALA A 1 74 ? -21.049 8.841 -0.373 1.00 95.19 74 ALA A O 1
ATOM 582 N N . MET A 1 75 ? -19.186 7.686 -0.846 1.00 94.88 75 MET A N 1
ATOM 583 C CA . MET A 1 75 ? -18.251 8.690 -0.321 1.00 94.88 75 MET A CA 1
ATOM 584 C C . MET A 1 75 ? -17.791 9.712 -1.367 1.00 94.88 75 MET A C 1
ATOM 586 O O . MET A 1 75 ? -17.539 10.863 -1.019 1.00 94.88 75 MET A O 1
ATOM 590 N N . TRP A 1 76 ? -17.664 9.322 -2.643 1.00 96.50 76 TRP A N 1
ATOM 591 C CA . TRP A 1 76 ? -17.134 10.206 -3.696 1.00 96.50 76 TRP A CA 1
ATOM 592 C C . TRP A 1 76 ? -18.031 10.332 -4.930 1.00 96.50 76 TRP A C 1
ATOM 594 O O . TRP A 1 76 ? -17.614 10.980 -5.889 1.00 96.50 76 TRP A O 1
ATOM 604 N N . GLN A 1 77 ? -19.227 9.727 -4.944 1.00 96.44 77 GLN A N 1
ATOM 605 C CA . GLN A 1 77 ? -20.136 9.713 -6.103 1.00 96.44 77 GLN A CA 1
ATOM 606 C C . GLN A 1 77 ? -19.463 9.20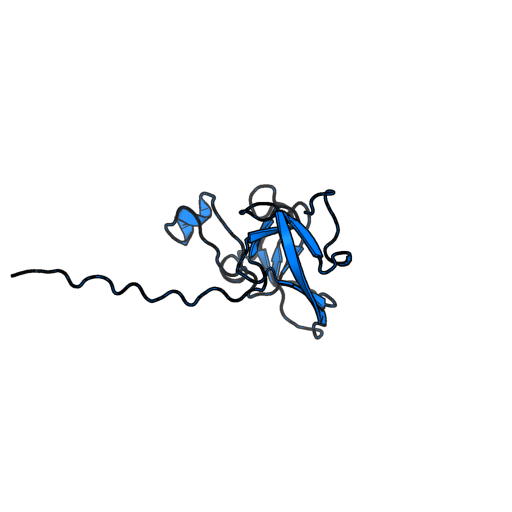0 -7.388 1.00 96.44 77 GLN A C 1
ATOM 608 O O . GLN A 1 77 ? -19.682 9.709 -8.489 1.00 96.44 77 GLN A O 1
ATOM 613 N N . ARG A 1 78 ? -18.587 8.198 -7.253 1.00 96.69 78 ARG A N 1
ATOM 614 C CA . ARG A 1 78 ? -17.861 7.583 -8.370 1.00 96.69 78 ARG A CA 1
ATOM 615 C C . ARG A 1 78 ? -17.949 6.066 -8.299 1.00 96.69 78 ARG A C 1
ATOM 617 O O . ARG A 1 78 ? -17.922 5.488 -7.222 1.00 96.69 78 ARG A O 1
ATOM 624 N N . LYS A 1 79 ? -17.895 5.409 -9.463 1.00 95.19 79 LY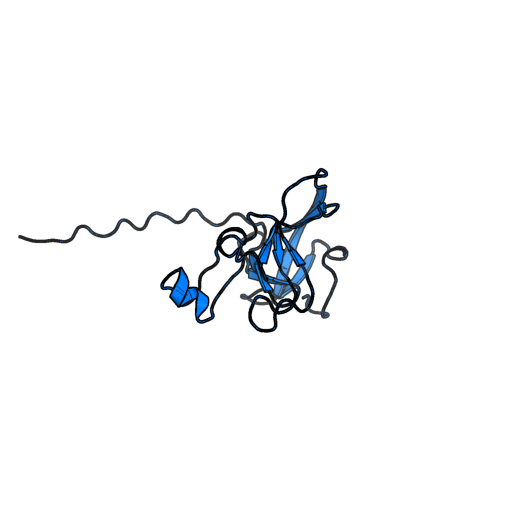S A N 1
ATOM 625 C CA . LYS A 1 79 ? -17.760 3.940 -9.561 1.00 95.19 79 LYS A CA 1
ATOM 626 C C . LYS A 1 79 ? -16.455 3.411 -8.951 1.00 95.19 79 LYS A C 1
ATOM 628 O O . LYS A 1 79 ? -16.364 2.248 -8.585 1.00 95.19 79 LYS A O 1
ATOM 633 N N . ALA A 1 80 ? -15.426 4.251 -8.914 1.00 95.56 80 ALA A N 1
ATOM 634 C CA . ALA A 1 80 ? -14.133 3.948 -8.329 1.00 95.56 80 ALA A CA 1
ATOM 635 C C . ALA A 1 80 ? -13.467 5.243 -7.858 1.00 95.56 80 ALA A C 1
ATOM 637 O O . ALA A 1 80 ? -13.543 6.272 -8.536 1.00 95.56 80 ALA A O 1
ATOM 638 N N . ALA A 1 81 ? -12.776 5.177 -6.728 1.00 96.12 81 ALA A N 1
ATOM 639 C CA . ALA A 1 81 ? -11.984 6.264 -6.181 1.00 96.12 81 ALA A CA 1
ATOM 640 C C . ALA A 1 81 ? -10.684 5.705 -5.604 1.00 96.12 81 ALA A C 1
ATOM 642 O O . ALA A 1 81 ? -10.668 4.612 -5.054 1.00 96.12 81 ALA A O 1
ATOM 643 N N . ALA A 1 82 ? -9.594 6.460 -5.713 1.00 96.44 82 ALA A N 1
ATOM 644 C CA . ALA A 1 82 ? -8.327 6.111 -5.080 1.00 96.44 82 ALA A CA 1
ATOM 645 C C . ALA A 1 82 ? -7.964 7.155 -4.015 1.00 96.44 82 ALA A C 1
ATOM 647 O O . ALA A 1 82 ? -7.051 7.940 -4.271 1.00 96.44 82 ALA A O 1
ATOM 648 N N . PRO A 1 83 ? -8.709 7.297 -2.903 1.00 96.69 83 PRO A N 1
ATOM 649 C CA . PRO A 1 83 ? -8.400 8.268 -1.848 1.00 96.69 83 PRO A CA 1
ATOM 650 C C . PRO A 1 83 ? -7.068 7.962 -1.151 1.00 96.69 83 PRO A C 1
ATOM 652 O O . PRO A 1 83 ? -6.537 6.858 -1.269 1.00 96.69 83 PRO A O 1
ATOM 655 N N . ARG A 1 84 ? -6.546 8.926 -0.383 1.00 97.81 84 ARG A N 1
ATOM 656 C CA . ARG A 1 84 ? -5.518 8.626 0.628 1.00 97.81 84 ARG A CA 1
ATOM 657 C C . ARG A 1 84 ? -6.144 7.797 1.748 1.00 97.81 84 ARG A C 1
ATOM 659 O O . ARG A 1 84 ? -7.302 8.028 2.095 1.00 97.81 84 ARG A O 1
ATOM 666 N N . ILE A 1 85 ? -5.372 6.907 2.364 1.00 97.75 85 ILE A N 1
ATOM 667 C CA . ILE A 1 85 ? -5.858 6.029 3.437 1.00 97.75 85 ILE A CA 1
ATOM 668 C C . ILE A 1 85 ? -6.393 6.815 4.646 1.00 97.75 85 ILE A C 1
ATOM 670 O O . ILE A 1 85 ? -7.333 6.397 5.310 1.00 97.75 85 ILE A O 1
ATOM 674 N N . THR A 1 86 ? -5.875 8.019 4.884 1.00 98.06 86 THR A N 1
ATOM 675 C CA . THR A 1 86 ? -6.372 8.925 5.930 1.00 98.06 86 THR A CA 1
ATOM 676 C C . THR A 1 86 ? -7.806 9.406 5.720 1.00 98.06 86 THR A C 1
ATOM 678 O O . THR A 1 86 ? -8.475 9.743 6.690 1.00 98.06 86 THR A O 1
ATOM 681 N N . GLN A 1 87 ? -8.303 9.422 4.482 1.00 97.62 87 GLN A N 1
ATOM 682 C CA . GLN A 1 87 ? -9.670 9.856 4.165 1.00 97.62 87 GLN A CA 1
ATOM 683 C C . GLN A 1 87 ? -10.716 8.763 4.416 1.00 97.62 87 GLN A C 1
ATOM 685 O O . GLN A 1 87 ? -11.902 9.007 4.218 1.00 97.62 87 GLN A O 1
ATOM 690 N N . VAL A 1 88 ? -10.279 7.561 4.795 1.00 96.19 88 VAL A N 1
ATOM 691 C CA . VAL A 1 88 ? -11.148 6.411 5.073 1.00 96.19 88 VAL A CA 1
ATOM 692 C C . VAL A 1 88 ? -10.974 5.883 6.496 1.00 96.19 88 VAL A C 1
ATOM 694 O O . VAL A 1 88 ? -11.407 4.777 6.788 1.00 96.19 88 VAL A O 1
ATOM 697 N N . ILE A 1 89 ? -10.344 6.666 7.378 1.00 97.31 89 ILE A N 1
ATOM 698 C CA . ILE A 1 89 ? -10.260 6.351 8.807 1.00 97.31 89 ILE A CA 1
ATOM 699 C C . ILE A 1 89 ? -11.669 6.391 9.405 1.00 97.31 89 ILE A C 1
ATOM 701 O O . ILE A 1 89 ? -12.325 7.431 9.373 1.00 97.31 89 ILE A O 1
ATOM 705 N N . ASP A 1 90 ? -12.097 5.267 9.974 1.00 95.50 90 ASP A N 1
ATOM 706 C CA . ASP A 1 90 ? -13.370 5.102 10.684 1.00 95.50 90 ASP A CA 1
ATOM 707 C C . ASP A 1 90 ? -13.181 4.930 12.203 1.00 95.50 90 ASP A C 1
ATOM 709 O O . ASP A 1 90 ? -14.145 4.964 12.962 1.00 95.50 90 ASP A O 1
ATOM 713 N N . GLY A 1 91 ? -11.932 4.771 12.658 1.00 95.31 91 GLY A N 1
ATOM 714 C CA . GLY A 1 91 ? -11.582 4.578 14.066 1.00 95.31 91 GLY A CA 1
ATOM 715 C C . GLY A 1 91 ? -11.767 3.146 14.578 1.00 95.31 91 GLY A C 1
ATOM 716 O O . GLY A 1 91 ? -11.323 2.855 15.687 1.00 95.31 91 GLY A O 1
ATOM 717 N N . GLN A 1 92 ? -12.348 2.251 13.777 1.00 95.00 92 GLN A N 1
ATOM 718 C CA . GLN A 1 92 ? -12.614 0.860 14.137 1.00 95.00 92 GLN A CA 1
ATOM 719 C C . GLN A 1 92 ? -11.743 -0.107 13.329 1.00 95.00 92 GLN A C 1
ATOM 721 O O . GLN A 1 92 ? -10.934 -0.828 13.909 1.00 95.00 92 GLN A O 1
ATOM 726 N N . TYR A 1 93 ? -11.880 -0.104 12.003 1.00 96.44 93 TYR A N 1
ATOM 727 C CA . TYR A 1 93 ? -11.165 -1.006 11.096 1.00 96.44 93 TYR A CA 1
ATOM 728 C C . TYR A 1 93 ? -10.007 -0.312 10.385 1.00 96.44 93 TYR A C 1
ATOM 730 O O . TYR A 1 93 ? -8.989 -0.938 10.094 1.00 96.44 93 TYR A O 1
ATOM 738 N N . VAL A 1 94 ? -10.137 0.989 10.132 1.00 97.94 94 VAL A N 1
ATOM 739 C CA . VAL A 1 94 ? -9.059 1.832 9.620 1.00 97.94 94 VAL A CA 1
ATOM 740 C C . VAL A 1 94 ? -8.809 2.932 10.634 1.00 97.94 94 VAL A C 1
ATOM 742 O O . VAL A 1 94 ? -9.655 3.794 10.877 1.00 97.94 94 VAL A O 1
ATOM 745 N N . ARG A 1 95 ? -7.631 2.907 11.252 1.00 98.25 95 ARG A N 1
ATOM 746 C CA . ARG A 1 95 ? -7.306 3.764 12.395 1.00 98.25 95 ARG A CA 1
ATOM 747 C C . ARG A 1 95 ? -5.847 4.181 12.381 1.00 98.25 95 ARG A C 1
ATOM 749 O O . ARG A 1 95 ? -5.012 3.582 11.710 1.00 98.25 95 ARG A O 1
ATOM 756 N N . TRP A 1 96 ? -5.516 5.214 13.144 1.00 98.19 96 TRP A N 1
ATOM 757 C CA . TRP A 1 96 ? -4.114 5.531 13.397 1.00 98.19 96 TRP A CA 1
ATOM 758 C C . TRP A 1 96 ? -3.435 4.356 14.106 1.00 98.19 96 TRP A C 1
ATOM 760 O O . TRP A 1 96 ? -3.995 3.800 15.046 1.00 98.19 96 TRP A O 1
ATOM 770 N N . SER A 1 97 ? -2.252 3.982 13.623 1.00 96.69 97 SER A N 1
ATOM 771 C CA . SER A 1 97 ? -1.438 2.922 14.217 1.00 96.69 97 SER A CA 1
ATOM 772 C C . SER A 1 97 ? -0.902 3.360 15.582 1.00 96.69 97 SER A C 1
ATOM 774 O O . SER A 1 97 ? -0.538 4.525 15.761 1.00 96.69 97 SER A O 1
ATOM 776 N N . ASP A 1 98 ? -0.826 2.420 16.519 1.00 94.12 98 ASP A N 1
ATOM 777 C CA . ASP A 1 98 ? -0.186 2.573 17.832 1.00 94.12 98 ASP A CA 1
ATOM 778 C C . ASP A 1 98 ? 1.338 2.375 17.781 1.00 94.12 98 ASP A C 1
ATOM 780 O O . ASP A 1 98 ? 2.052 2.768 18.703 1.00 94.12 98 ASP A O 1
ATOM 784 N N . HIS A 1 99 ? 1.847 1.824 16.680 1.00 93.31 99 HIS A N 1
ATOM 785 C CA . HIS A 1 99 ? 3.266 1.598 16.443 1.00 93.31 99 HIS A CA 1
ATOM 786 C C . HIS A 1 99 ? 3.719 2.160 15.091 1.00 93.31 99 HIS A C 1
ATOM 788 O O . HIS A 1 99 ? 2.944 2.295 14.136 1.00 93.31 99 HIS A O 1
ATOM 794 N N . THR A 1 100 ? 5.013 2.463 15.002 1.00 95.25 100 THR A N 1
ATOM 795 C CA . THR A 1 100 ? 5.685 2.859 13.761 1.00 95.25 100 THR A CA 1
ATOM 796 C C . THR A 1 100 ? 6.538 1.689 13.258 1.00 95.25 100 THR A C 1
ATOM 798 O O . THR A 1 100 ? 7.389 1.214 14.012 1.00 95.25 100 THR A O 1
ATOM 801 N N . PRO A 1 101 ? 6.359 1.225 12.008 1.00 93.62 101 PRO A N 1
ATOM 802 C CA . PRO A 1 101 ? 7.253 0.241 11.397 1.00 93.62 101 PRO A CA 1
ATOM 803 C C . PRO A 1 101 ? 8.690 0.762 11.273 1.00 93.62 101 PRO A C 1
ATOM 805 O O . PRO A 1 101 ? 8.911 1.964 11.177 1.00 93.62 101 PRO A O 1
ATOM 808 N N . GLU A 1 102 ? 9.670 -0.136 11.187 1.00 94.94 102 GLU A N 1
ATOM 809 C CA . GLU A 1 102 ? 11.087 0.229 11.014 1.00 94.94 102 GLU A CA 1
ATOM 810 C C . GLU A 1 102 ? 11.340 1.003 9.705 1.00 94.94 102 GLU A C 1
ATOM 812 O O . GLU A 1 102 ? 12.159 1.922 9.645 1.00 94.94 102 GLU A O 1
ATOM 817 N N . ALA A 1 103 ? 10.625 0.645 8.636 1.00 94.75 103 ALA A N 1
ATOM 818 C CA . ALA A 1 103 ? 10.770 1.252 7.323 1.00 94.75 103 ALA A CA 1
ATOM 819 C C . ALA A 1 103 ? 9.478 1.161 6.503 1.00 94.75 103 ALA A C 1
ATOM 821 O O . ALA A 1 103 ? 8.640 0.287 6.721 1.00 94.75 103 ALA A O 1
ATOM 822 N N . VAL A 1 104 ? 9.371 2.031 5.500 1.00 94.31 104 VAL A N 1
ATOM 823 C CA . VAL A 1 104 ? 8.405 1.918 4.404 1.00 94.31 104 VAL A CA 1
ATOM 824 C C . VAL A 1 104 ? 9.112 1.450 3.134 1.00 94.31 104 VAL A C 1
ATOM 826 O O . VAL A 1 104 ? 10.244 1.851 2.851 1.00 94.31 104 VAL A O 1
ATOM 829 N N . LEU A 1 105 ? 8.431 0.614 2.354 1.00 94.12 105 LEU A N 1
ATOM 830 C CA . LEU A 1 105 ? 8.863 0.208 1.021 1.00 94.12 105 LEU A CA 1
ATOM 831 C C . LEU A 1 105 ? 8.102 1.014 -0.031 1.00 94.12 105 LEU A C 1
ATOM 833 O O . LEU A 1 105 ? 6.874 1.005 -0.063 1.00 94.12 105 LEU A O 1
ATOM 837 N N . GLN A 1 106 ? 8.838 1.705 -0.893 1.00 95.00 106 GLN A N 1
ATOM 838 C CA . GLN A 1 106 ? 8.298 2.482 -2.003 1.00 95.00 106 GLN A CA 1
ATOM 839 C C . GLN A 1 106 ? 8.632 1.768 -3.311 1.00 95.00 106 GLN A C 1
ATOM 841 O O . GLN A 1 106 ? 9.805 1.583 -3.638 1.00 95.00 106 GLN A O 1
ATOM 846 N N . LEU A 1 107 ? 7.601 1.346 -4.039 1.00 95.31 107 LEU A N 1
ATOM 847 C CA . LEU A 1 107 ? 7.732 0.607 -5.293 1.00 95.31 107 LEU A CA 1
ATOM 848 C C . LEU A 1 107 ? 7.459 1.547 -6.468 1.00 95.31 107 LEU A C 1
ATOM 850 O O . LEU A 1 107 ? 6.403 2.181 -6.507 1.00 95.31 107 LEU A O 1
ATOM 854 N N . PHE A 1 108 ? 8.388 1.598 -7.422 1.00 96.50 108 PHE A N 1
ATOM 855 C CA . PHE A 1 108 ? 8.311 2.442 -8.613 1.00 96.50 108 PHE A CA 1
ATOM 856 C C . PHE A 1 108 ? 8.297 1.597 -9.882 1.00 96.50 108 PHE A C 1
ATOM 858 O O . PHE A 1 108 ? 9.137 0.712 -10.060 1.00 96.50 108 PHE A O 1
ATOM 865 N N . PHE A 1 109 ? 7.384 1.908 -10.797 1.00 96.12 109 PHE A N 1
ATOM 866 C CA . PHE A 1 109 ? 7.224 1.210 -12.077 1.00 96.12 109 PHE A CA 1
ATOM 867 C C . PHE A 1 109 ? 7.615 2.078 -13.283 1.00 96.12 109 PHE A C 1
ATOM 869 O O . PHE A 1 109 ? 7.613 1.597 -14.419 1.00 96.12 109 PHE A O 1
ATOM 876 N N . GLY A 1 110 ? 7.980 3.344 -13.049 1.00 95.00 110 GLY A N 1
ATOM 877 C CA . GLY A 1 110 ? 8.265 4.346 -14.081 1.00 95.00 110 GLY A CA 1
ATOM 878 C C . GLY A 1 110 ? 7.010 5.071 -14.579 1.00 95.00 110 GLY A C 1
ATOM 879 O O . GLY A 1 110 ? 7.102 5.989 -15.386 1.00 95.00 110 GLY A O 1
ATOM 880 N N . GLN A 1 111 ? 5.840 4.655 -14.102 1.00 94.69 111 GLN A N 1
ATOM 881 C CA . GLN A 1 111 ? 4.545 5.301 -14.280 1.00 94.69 111 GLN A CA 1
ATOM 882 C C . GLN A 1 111 ? 3.621 4.839 -13.146 1.00 94.69 111 GLN A C 1
ATOM 884 O O . GLN A 1 111 ? 3.840 3.749 -12.612 1.00 94.69 111 GLN A O 1
ATOM 889 N N . PRO A 1 112 ? 2.577 5.604 -12.793 1.00 96.00 112 PRO A N 1
ATOM 890 C CA . PRO A 1 112 ? 1.612 5.170 -11.792 1.00 96.00 112 PRO A CA 1
ATOM 891 C C . PRO A 1 112 ? 0.959 3.835 -12.134 1.00 96.00 112 PRO A C 1
ATOM 893 O O . PRO A 1 112 ? 0.374 3.660 -13.204 1.00 96.00 112 PRO A O 1
ATOM 896 N N . GLU A 1 113 ? 1.018 2.915 -11.180 1.00 96.94 113 GLU A N 1
ATOM 897 C CA . GLU A 1 113 ? 0.402 1.597 -11.255 1.00 96.94 113 GLU A CA 1
ATOM 898 C C . GLU A 1 113 ? -0.449 1.339 -10.007 1.00 96.94 113 GLU A C 1
ATOM 900 O O . GLU A 1 113 ? -0.230 1.923 -8.946 1.00 96.94 113 GLU A O 1
ATOM 905 N N . ILE A 1 114 ? -1.429 0.443 -10.134 1.00 96.62 114 ILE A N 1
ATOM 906 C CA . ILE A 1 114 ? -2.186 -0.090 -8.994 1.00 96.62 114 ILE A CA 1
ATOM 907 C C . ILE A 1 114 ? -1.736 -1.530 -8.782 1.00 96.62 114 ILE A C 1
ATOM 909 O O . ILE A 1 114 ? -2.019 -2.381 -9.625 1.00 96.62 114 ILE A O 1
ATOM 913 N N . LEU A 1 115 ? -1.029 -1.800 -7.689 1.00 95.06 115 LEU A N 1
ATOM 914 C CA . LEU A 1 115 ? -0.509 -3.120 -7.339 1.00 95.06 115 LEU A CA 1
ATOM 915 C C . LEU A 1 115 ? -1.397 -3.835 -6.314 1.00 95.06 115 LEU A C 1
ATOM 917 O O . LEU A 1 115 ? -2.105 -3.199 -5.534 1.00 95.06 115 LEU A O 1
ATOM 921 N N . TYR A 1 116 ? -1.316 -5.165 -6.295 1.00 93.38 116 TYR A N 1
ATOM 922 C CA . TYR A 1 116 ? -2.011 -5.995 -5.311 1.00 93.38 116 TYR A CA 1
ATOM 923 C C . TYR A 1 116 ? -1.085 -6.365 -4.142 1.00 93.38 116 TYR A C 1
ATOM 925 O O . TYR A 1 116 ? -0.079 -7.065 -4.337 1.00 93.38 116 TYR A O 1
ATOM 933 N N . ALA A 1 117 ? -1.445 -5.939 -2.928 1.00 91.31 117 ALA A N 1
ATOM 934 C CA . ALA A 1 117 ? -0.710 -6.204 -1.687 1.00 91.31 117 ALA A CA 1
ATOM 935 C C . ALA A 1 117 ? -1.674 -6.616 -0.564 1.00 91.31 117 ALA A C 1
ATOM 937 O O . ALA A 1 117 ? -2.590 -5.867 -0.244 1.00 91.31 117 ALA A O 1
ATOM 938 N N . ASP A 1 118 ? -1.498 -7.823 -0.011 1.00 88.31 118 ASP A N 1
ATOM 939 C CA . ASP A 1 118 ? -2.406 -8.443 0.978 1.00 88.31 118 ASP A CA 1
ATOM 940 C C . ASP A 1 118 ? -3.897 -8.344 0.586 1.00 88.31 118 ASP A C 1
ATOM 942 O O . ASP A 1 118 ? -4.790 -8.160 1.408 1.00 88.31 118 ASP A O 1
ATOM 946 N N . GLY A 1 119 ? -4.145 -8.435 -0.726 1.00 90.38 119 GLY A N 1
ATOM 947 C CA . GLY A 1 119 ? -5.452 -8.329 -1.369 1.00 90.38 119 GLY A CA 1
ATOM 948 C C . GLY A 1 119 ? -6.058 -6.921 -1.430 1.00 90.38 119 GLY A C 1
ATOM 949 O O . GLY A 1 119 ? -7.160 -6.772 -1.951 1.00 90.38 119 GLY A O 1
ATOM 950 N N . LEU A 1 120 ? -5.332 -5.892 -0.990 1.00 95.12 120 LEU A N 1
ATOM 951 C CA . LEU A 1 120 ? -5.645 -4.492 -1.272 1.00 95.12 120 LEU A CA 1
ATOM 952 C C . LEU A 1 120 ? -5.099 -4.071 -2.636 1.00 95.12 120 LEU A C 1
ATOM 954 O O . LEU A 1 120 ? -4.057 -4.550 -3.089 1.00 95.12 120 LEU A O 1
ATOM 958 N N . GLU A 1 121 ? -5.787 -3.119 -3.261 1.00 96.31 121 GLU A N 1
ATOM 959 C CA . GLU A 1 121 ? -5.344 -2.440 -4.477 1.00 96.31 121 GLU A CA 1
ATOM 960 C C . GLU A 1 121 ? -4.694 -1.101 -4.103 1.00 96.31 121 GLU A C 1
ATOM 962 O O . GLU A 1 121 ? -5.382 -0.136 -3.772 1.00 96.31 121 GLU A O 1
ATOM 967 N N . LEU A 1 122 ? -3.364 -1.036 -4.133 1.00 97.00 122 LEU A N 1
ATOM 968 C CA . LEU A 1 122 ? -2.585 0.114 -3.670 1.00 97.00 122 LEU A CA 1
ATOM 969 C C . LEU A 1 122 ? -1.927 0.840 -4.842 1.00 97.00 122 LEU A C 1
ATOM 971 O O . LEU A 1 122 ? -1.396 0.208 -5.752 1.00 97.00 122 LEU A O 1
ATOM 975 N N . ALA A 1 123 ? -1.926 2.171 -4.813 1.00 97.38 123 ALA A N 1
ATOM 976 C CA . ALA A 1 123 ? -1.135 2.948 -5.762 1.00 97.38 123 ALA A CA 1
ATOM 977 C C . ALA A 1 123 ? 0.367 2.757 -5.510 1.00 97.38 123 ALA A C 1
ATOM 979 O O . ALA A 1 123 ? 0.798 2.703 -4.355 1.00 97.38 123 ALA A O 1
ATOM 980 N N . SER A 1 124 ? 1.146 2.684 -6.591 1.00 97.00 124 SER A N 1
ATOM 981 C CA . SER A 1 124 ? 2.605 2.725 -6.543 1.00 97.00 124 SER A CA 1
ATOM 982 C C . SER A 1 124 ? 3.114 4.085 -6.053 1.00 97.00 124 SER A C 1
ATOM 984 O O . SER A 1 124 ? 2.358 5.052 -5.936 1.00 97.00 124 SER A O 1
ATOM 986 N N . ALA A 1 125 ? 4.410 4.160 -5.750 1.00 95.88 125 ALA A N 1
ATOM 987 C CA . ALA A 1 125 ? 5.045 5.388 -5.277 1.00 95.88 125 ALA A CA 1
ATOM 988 C C . ALA A 1 125 ? 5.320 6.403 -6.403 1.00 95.88 125 ALA A C 1
ATOM 990 O O . ALA A 1 125 ? 5.756 7.521 -6.128 1.00 95.88 125 ALA A O 1
ATOM 991 N N . ASP A 1 126 ? 5.086 6.024 -7.663 1.00 95.94 126 ASP A N 1
ATOM 992 C CA . ASP A 1 126 ? 5.232 6.913 -8.809 1.00 95.94 126 ASP A CA 1
ATOM 993 C C . ASP A 1 126 ? 4.298 8.128 -8.680 1.00 95.94 126 ASP A C 1
ATOM 995 O O . ASP A 1 126 ? 3.131 8.018 -8.290 1.00 95.94 126 ASP A O 1
ATOM 999 N N . ALA A 1 127 ? 4.809 9.307 -9.038 1.00 88.31 127 ALA A N 1
ATOM 1000 C CA . ALA A 1 127 ? 4.026 10.532 -8.993 1.00 88.31 127 ALA A CA 1
ATOM 1001 C C . ALA A 1 127 ? 2.815 10.425 -9.926 1.00 88.31 127 ALA A C 1
ATOM 1003 O O . ALA A 1 127 ? 2.949 10.132 -11.116 1.00 88.31 127 ALA A O 1
ATOM 1004 N N . LEU A 1 128 ? 1.625 10.704 -9.391 1.00 78.81 128 LEU A N 1
ATOM 1005 C CA . LEU A 1 128 ? 0.445 10.856 -10.228 1.00 78.81 128 LEU A CA 1
ATOM 1006 C C . LEU A 1 128 ? 0.666 12.046 -11.169 1.00 78.81 128 LEU A C 1
ATOM 1008 O O . LEU A 1 128 ? 1.102 13.102 -10.697 1.00 78.81 128 LEU A O 1
ATOM 1012 N N . PRO A 1 129 ? 0.350 11.920 -12.471 1.00 67.44 129 PRO A N 1
ATOM 1013 C CA . PRO A 1 129 ? 0.333 13.080 -13.341 1.00 67.44 129 PRO A CA 1
ATOM 1014 C C . PRO A 1 129 ? -0.597 14.121 -12.721 1.00 67.44 129 PRO A C 1
ATOM 1016 O O . PRO A 1 129 ? -1.689 13.787 -12.246 1.00 67.44 129 PRO A O 1
ATOM 1019 N N . ALA A 1 130 ? -0.149 15.377 -12.694 1.00 56.44 130 ALA A N 1
ATOM 1020 C CA . ALA A 1 130 ? -1.002 16.475 -12.276 1.00 56.44 130 ALA A CA 1
ATOM 1021 C C . ALA A 1 130 ? -2.282 16.403 -13.115 1.00 56.44 130 ALA A C 1
ATOM 1023 O O . ALA A 1 130 ? -2.221 16.412 -14.346 1.00 56.44 130 ALA A O 1
ATOM 1024 N N . MET A 1 131 ? -3.438 16.265 -12.462 1.00 49.53 131 MET A N 1
ATOM 1025 C CA . MET A 1 131 ? -4.703 16.355 -13.177 1.00 49.53 131 MET A CA 1
ATOM 1026 C C . MET A 1 131 ? -4.755 17.753 -13.786 1.00 49.53 131 MET A C 1
ATOM 1028 O O . MET A 1 131 ? -4.875 18.734 -13.052 1.00 49.53 131 MET A O 1
ATOM 1032 N N . ALA A 1 132 ? -4.647 17.852 -15.113 1.00 38.47 132 ALA A N 1
ATOM 1033 C CA . ALA A 1 132 ? -5.000 19.074 -15.812 1.00 38.47 132 ALA A CA 1
ATOM 1034 C C . ALA A 1 132 ? -6.429 19.407 -15.382 1.00 38.47 132 ALA A C 1
ATOM 1036 O O . ALA A 1 132 ? -7.342 18.600 -15.586 1.00 38.47 132 ALA A O 1
ATOM 1037 N N . ALA A 1 133 ? -6.606 20.542 -14.704 1.00 37.28 133 ALA A N 1
ATOM 1038 C CA . ALA A 1 133 ? -7.919 21.017 -14.320 1.00 37.28 133 ALA A CA 1
ATOM 1039 C C . ALA A 1 133 ? -8.766 21.057 -15.593 1.00 37.28 133 ALA A C 1
ATOM 1041 O O . ALA A 1 133 ? -8.504 21.843 -16.503 1.00 37.28 133 ALA A O 1
ATOM 1042 N N . THR A 1 134 ? -9.735 20.149 -15.700 1.00 39.09 134 THR A N 1
ATOM 1043 C CA . THR A 1 134 ? -10.704 20.192 -16.785 1.00 39.09 134 THR A CA 1
ATOM 1044 C C . THR A 1 134 ? -11.469 21.489 -16.588 1.00 39.09 134 THR A C 1
ATOM 1046 O O . THR A 1 134 ? -12.259 21.608 -15.654 1.00 39.09 134 THR A O 1
ATOM 1049 N N . LYS A 1 135 ? -11.163 22.495 -17.412 1.00 34.66 135 LYS A N 1
ATOM 1050 C CA . LYS A 1 135 ? -11.914 23.743 -17.468 1.00 34.66 135 LYS A CA 1
ATOM 1051 C C . LYS A 1 135 ? -13.342 23.351 -17.835 1.00 34.66 135 LYS A C 1
ATOM 1053 O O . LYS A 1 135 ? -13.599 22.969 -18.974 1.00 34.66 135 LYS A O 1
ATOM 1058 N N . ALA A 1 136 ? -14.238 23.350 -16.851 1.00 39.31 136 ALA A N 1
ATOM 1059 C CA . ALA A 1 136 ? -15.657 23.182 -17.102 1.00 39.31 136 ALA A CA 1
ATOM 1060 C C . ALA A 1 136 ? -16.067 24.271 -18.098 1.00 39.31 136 ALA A C 1
ATOM 1062 O O . ALA A 1 136 ? -15.782 25.455 -17.895 1.00 39.31 136 ALA A O 1
ATOM 1063 N N . ALA A 1 137 ? -16.641 23.835 -19.216 1.00 43.06 137 ALA A N 1
ATOM 1064 C CA . ALA A 1 137 ? -17.158 24.700 -20.252 1.00 43.06 137 ALA A CA 1
ATOM 1065 C C . ALA A 1 137 ? -18.132 25.708 -19.629 1.00 43.06 137 ALA A C 1
ATOM 1067 O O . ALA A 1 137 ? -19.110 25.327 -18.989 1.00 43.06 137 ALA A O 1
ATOM 1068 N N . GLN A 1 138 ? -17.852 26.995 -19.825 1.00 40.81 138 GLN A N 1
ATOM 1069 C CA . GLN A 1 138 ? -18.844 28.045 -19.652 1.00 40.81 138 GLN A CA 1
ATOM 1070 C C . GLN A 1 138 ? -19.827 27.927 -20.823 1.00 40.81 138 GLN A C 1
ATOM 1072 O O . GLN A 1 138 ? -19.557 28.384 -21.928 1.00 40.81 138 GLN A O 1
ATOM 1077 N N . ALA A 1 139 ? -20.9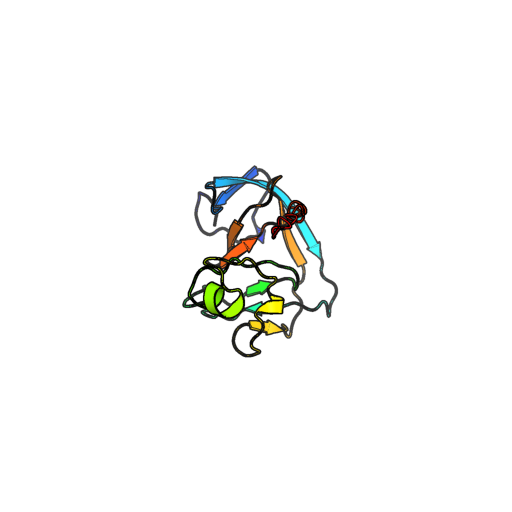42 27.251 -20.574 1.00 43.34 139 ALA A N 1
ATOM 1078 C CA . ALA A 1 139 ? -22.231 27.484 -21.215 1.00 43.34 139 ALA A CA 1
ATOM 1079 C C . ALA A 1 139 ? -23.150 27.926 -20.060 1.00 43.34 139 ALA A C 1
ATOM 1081 O O . ALA A 1 139 ? -23.068 27.345 -18.981 1.00 43.34 139 ALA A O 1
ATOM 1082 N N . ALA A 1 140 ? -23.981 28.960 -20.134 1.00 35.53 140 ALA A N 1
ATOM 1083 C CA . ALA A 1 140 ? -24.833 29.471 -21.209 1.00 35.53 140 ALA A CA 1
ATOM 1084 C C . ALA A 1 140 ? -25.415 30.840 -20.735 1.00 35.53 140 ALA A C 1
ATOM 1086 O O . ALA A 1 140 ? -24.944 31.337 -19.711 1.00 35.53 140 ALA A O 1
ATOM 1087 N N . PRO A 1 141 ? -26.532 31.371 -21.275 1.00 55.19 141 PRO A N 1
ATOM 1088 C CA . PRO A 1 141 ? -27.059 31.409 -22.641 1.00 55.19 141 PRO A CA 1
ATOM 1089 C C . PRO A 1 141 ? -27.193 32.875 -23.142 1.00 55.19 141 PRO A C 1
ATOM 1091 O O . PRO A 1 141 ? -26.719 33.803 -22.498 1.00 55.19 141 PRO A O 1
ATOM 1094 N N . ARG A 1 142 ? -27.806 33.016 -24.324 1.00 47.38 142 ARG A N 1
ATOM 1095 C CA . ARG A 1 142 ? -28.165 34.237 -25.073 1.00 47.38 142 ARG A CA 1
ATOM 1096 C C . ARG A 1 142 ? -28.626 35.446 -24.263 1.00 47.38 142 ARG A C 1
ATOM 1098 O O . ARG A 1 142 ? -29.459 35.247 -23.355 1.00 47.38 142 ARG A O 1
#

Nearest PDB structures (foldseek):
  6riz-assembly1_A  TM=5.766E-01  e=1.214E-02  metagenome
  6qaz-assembly1_A  TM=5.604E-01  e=8.643E-03  metagenome

InterPro domains:
  IPR028992 Hedgehog/Intein (Hint) domain [PF13403] (2-122)